Protein AF-A0A1U8K4I0-F1 (afdb_monomer_lite)

Structure (mmCIF, N/CA/C/O backbone):
data_AF-A0A1U8K4I0-F1
#
_entry.id   AF-A0A1U8K4I0-F1
#
loop_
_atom_site.group_PDB
_atom_site.id
_atom_site.type_symbol
_atom_site.label_atom_id
_atom_site.label_alt_id
_atom_site.label_comp_id
_atom_site.label_asym_id
_atom_site.label_entity_id
_atom_site.label_seq_id
_atom_site.pdbx_PDB_ins_code
_atom_site.Cartn_x
_atom_site.Cartn_y
_atom_site.Cartn_z
_atom_site.occupancy
_atom_site.B_iso_or_equiv
_atom_site.auth_seq_id
_atom_site.auth_comp_id
_atom_site.auth_asym_id
_atom_site.auth_atom_id
_atom_site.pdbx_PDB_model_num
ATOM 1 N N . MET A 1 1 ? 21.313 3.875 23.124 1.00 46.78 1 MET A N 1
ATOM 2 C CA . MET A 1 1 ? 20.565 2.982 22.211 1.00 46.78 1 MET A CA 1
ATOM 3 C C . MET A 1 1 ? 20.627 3.421 20.745 1.00 46.78 1 MET A C 1
ATOM 5 O O . MET A 1 1 ? 20.667 2.547 19.896 1.00 46.78 1 MET A O 1
ATOM 9 N N . GLU A 1 2 ? 20.758 4.712 20.415 1.00 43.31 2 GLU A N 1
ATOM 10 C CA . GLU A 1 2 ? 20.874 5.168 19.009 1.00 43.31 2 GLU A CA 1
ATOM 11 C C . GLU A 1 2 ? 22.154 4.719 18.278 1.00 43.31 2 GLU A C 1
ATOM 13 O O . GLU A 1 2 ? 22.151 4.509 17.068 1.00 43.31 2 GLU A O 1
ATOM 18 N N . ARG A 1 3 ? 23.251 4.484 19.009 1.00 47.56 3 ARG A N 1
ATOM 19 C CA . ARG A 1 3 ? 24.530 4.054 18.416 1.00 47.56 3 ARG A CA 1
ATOM 20 C C . ARG A 1 3 ? 24.521 2.614 17.880 1.00 47.56 3 ARG A C 1
ATOM 22 O O . ARG A 1 3 ? 25.376 2.273 17.074 1.00 47.56 3 ARG A O 1
ATOM 29 N N . PHE A 1 4 ? 23.563 1.792 18.314 1.00 46.88 4 PHE A N 1
ATOM 30 C CA . PHE A 1 4 ? 23.422 0.397 17.881 1.00 46.88 4 PHE A CA 1
ATOM 31 C C . PHE A 1 4 ? 22.674 0.298 16.538 1.00 46.88 4 PHE A C 1
ATOM 33 O O . PHE A 1 4 ? 23.028 -0.509 15.689 1.00 46.88 4 PHE A O 1
ATOM 40 N N . PHE A 1 5 ? 21.711 1.194 16.286 1.00 49.88 5 PHE A N 1
ATOM 41 C CA . PHE A 1 5 ? 20.922 1.211 15.047 1.00 49.88 5 PHE A CA 1
ATOM 42 C C . PHE A 1 5 ? 21.731 1.674 13.819 1.00 49.88 5 PHE A C 1
ATOM 44 O O . PHE A 1 5 ? 21.514 1.196 12.708 1.00 49.88 5 PHE A O 1
ATOM 51 N N . LEU A 1 6 ? 22.714 2.562 14.017 1.00 46.84 6 LEU A N 1
ATOM 52 C CA . LEU A 1 6 ? 23.569 3.062 12.931 1.00 46.84 6 LEU A CA 1
ATOM 53 C C . LEU A 1 6 ? 24.647 2.056 12.482 1.00 46.84 6 LEU A C 1
ATOM 55 O O . LEU A 1 6 ? 25.008 2.047 11.307 1.00 46.84 6 LEU A O 1
ATOM 59 N N . LEU A 1 7 ? 25.130 1.185 13.376 1.00 44.03 7 LEU A N 1
ATOM 60 C CA . LEU A 1 7 ? 26.131 0.158 13.044 1.00 44.03 7 LEU A CA 1
ATOM 61 C C . LEU A 1 7 ? 25.530 -1.008 12.240 1.00 44.03 7 LEU A C 1
ATOM 63 O O . LEU A 1 7 ? 26.180 -1.523 11.328 1.00 44.03 7 LEU A O 1
ATOM 67 N N . GLU A 1 8 ? 24.269 -1.371 12.494 1.00 46.88 8 GLU A N 1
ATOM 68 C CA . GLU A 1 8 ? 23.560 -2.406 11.726 1.00 46.88 8 GLU A CA 1
ATOM 69 C C . GLU A 1 8 ? 23.305 -1.988 10.262 1.00 46.88 8 GLU A C 1
ATOM 71 O O . GLU A 1 8 ? 23.298 -2.829 9.359 1.00 46.88 8 GLU A O 1
ATOM 76 N N . LEU A 1 9 ? 23.167 -0.681 10.003 1.00 47.91 9 LEU A N 1
ATOM 77 C CA . LEU A 1 9 ? 22.936 -0.120 8.667 1.00 47.91 9 LEU A CA 1
ATOM 78 C C . LEU A 1 9 ? 24.204 -0.040 7.795 1.00 47.91 9 LEU A C 1
ATOM 80 O O . LEU A 1 9 ? 24.095 0.097 6.577 1.00 47.91 9 LEU A O 1
ATOM 84 N N . GLN A 1 10 ? 25.404 -0.180 8.371 1.00 48.94 10 GLN A N 1
ATOM 85 C CA . GLN A 1 10 ? 26.672 -0.114 7.624 1.00 48.94 10 GLN A CA 1
ATOM 86 C C . GLN A 1 10 ? 27.165 -1.462 7.072 1.00 48.94 10 GLN A C 1
ATOM 88 O O . GLN A 1 10 ? 28.210 -1.518 6.427 1.00 48.94 10 GLN A O 1
ATOM 93 N N . ARG A 1 11 ? 26.429 -2.566 7.254 1.00 50.72 11 ARG A N 1
ATOM 94 C CA . ARG A 1 11 ? 26.952 -3.916 6.976 1.00 50.72 11 ARG A CA 1
ATOM 95 C C . ARG A 1 11 ? 26.325 -4.610 5.764 1.00 50.72 11 ARG A C 1
ATOM 97 O O . ARG A 1 11 ? 25.959 -5.781 5.820 1.00 50.72 11 ARG A O 1
ATOM 104 N N . LYS A 1 12 ? 26.251 -3.907 4.631 1.00 57.09 12 LYS A N 1
ATOM 105 C CA . LYS A 1 12 ? 26.111 -4.523 3.296 1.00 57.09 12 LYS A CA 1
ATOM 106 C C . LYS A 1 12 ? 26.984 -3.782 2.286 1.00 57.09 12 LYS A C 1
ATOM 108 O O . LYS A 1 12 ? 26.503 -2.966 1.507 1.00 57.09 12 LYS A O 1
ATOM 113 N N . HIS A 1 13 ? 28.279 -4.089 2.274 1.00 63.06 13 HIS A N 1
ATOM 114 C CA . HIS A 1 13 ? 29.149 -3.683 1.173 1.00 63.06 13 HIS A CA 1
ATOM 115 C C . HIS A 1 13 ? 28.756 -4.465 -0.084 1.00 63.06 13 HIS A C 1
ATOM 117 O O . HIS A 1 13 ? 29.197 -5.594 -0.302 1.00 63.06 13 HIS A O 1
ATOM 123 N N . MET A 1 14 ? 27.904 -3.879 -0.924 1.00 67.38 14 MET A N 1
ATOM 124 C CA . MET A 1 14 ? 27.720 -4.383 -2.278 1.00 67.38 14 MET A CA 1
ATOM 125 C C . MET A 1 14 ? 29.040 -4.156 -3.024 1.00 67.38 14 MET A C 1
ATOM 127 O O . MET A 1 14 ? 29.413 -3.019 -3.300 1.00 67.38 14 MET A O 1
ATOM 131 N N . SER A 1 15 ? 29.786 -5.225 -3.317 1.00 80.94 15 SER A N 1
ATOM 132 C CA . SER A 1 15 ? 31.000 -5.087 -4.131 1.00 80.94 15 SER A CA 1
ATOM 133 C C . SER A 1 15 ? 30.622 -4.514 -5.496 1.00 80.94 15 SER A C 1
ATOM 135 O O . SER A 1 15 ? 29.709 -5.031 -6.146 1.00 80.94 15 SER A O 1
ATOM 137 N N . TYR A 1 16 ? 31.347 -3.486 -5.943 1.00 79.12 16 TYR A N 1
ATOM 138 C CA . TYR A 1 16 ? 31.149 -2.826 -7.238 1.00 79.12 16 TYR A CA 1
ATOM 139 C C . TYR A 1 16 ? 31.149 -3.822 -8.413 1.00 79.12 16 TYR A C 1
ATOM 141 O O . TYR A 1 16 ? 30.491 -3.599 -9.429 1.00 79.12 16 TYR A O 1
ATOM 149 N N . ARG A 1 17 ? 31.820 -4.973 -8.250 1.00 84.06 17 ARG A N 1
ATOM 150 C CA . ARG A 1 17 ? 31.847 -6.074 -9.224 1.00 84.06 17 ARG A CA 1
ATOM 151 C C . ARG A 1 17 ? 30.451 -6.597 -9.573 1.00 84.06 17 ARG A C 1
ATOM 153 O O . ARG A 1 17 ? 30.232 -6.974 -10.720 1.00 84.06 17 ARG A O 1
ATOM 160 N N . HIS A 1 18 ? 29.505 -6.586 -8.630 1.00 86.38 18 HIS A N 1
ATOM 161 C CA . HIS A 1 18 ? 28.132 -7.054 -8.862 1.00 86.38 18 HIS A CA 1
ATOM 162 C C . HIS A 1 18 ? 27.352 -6.161 -9.832 1.00 86.38 18 HIS A C 1
ATOM 164 O O . HIS A 1 18 ? 26.450 -6.650 -10.514 1.00 86.38 18 HIS A O 1
ATOM 170 N N . LEU A 1 19 ? 27.701 -4.872 -9.898 1.00 90.25 19 LEU A N 1
ATOM 171 C CA . LEU A 1 19 ? 27.094 -3.912 -10.815 1.00 90.25 19 LEU A CA 1
ATOM 172 C C . LEU A 1 19 ? 27.849 -3.875 -12.146 1.00 90.25 19 LEU A C 1
ATOM 174 O O . LEU A 1 19 ? 27.230 -4.013 -13.199 1.00 90.25 19 LEU A O 1
ATOM 178 N N . LEU A 1 20 ? 29.184 -3.780 -12.106 1.00 89.88 20 LEU A N 1
ATOM 179 C CA . LEU A 1 20 ? 30.009 -3.645 -13.312 1.00 89.88 20 LEU A CA 1
ATOM 180 C C . LEU A 1 20 ? 30.023 -4.908 -14.182 1.00 89.88 20 LEU A C 1
ATOM 182 O O . LEU A 1 20 ? 29.898 -4.805 -15.400 1.00 89.88 20 LEU A O 1
ATOM 186 N N . GLY A 1 21 ? 30.126 -6.097 -13.576 1.00 91.75 21 GLY A N 1
ATOM 187 C CA . GLY A 1 21 ? 30.273 -7.359 -14.312 1.00 91.75 21 GLY A CA 1
ATOM 188 C C . GLY A 1 21 ? 29.068 -7.730 -15.183 1.00 91.75 21 GLY A C 1
ATOM 189 O O . GLY A 1 21 ? 29.207 -8.523 -16.106 1.00 91.75 21 GLY A O 1
ATOM 190 N N . GLY A 1 22 ? 27.899 -7.141 -14.913 1.00 90.44 22 GLY A N 1
ATOM 191 C CA . GLY A 1 22 ? 26.677 -7.336 -15.698 1.00 90.44 22 GLY A CA 1
ATOM 192 C C . GLY A 1 22 ? 26.037 -6.041 -16.192 1.00 90.44 22 GLY A C 1
ATOM 193 O O . GLY A 1 22 ? 24.898 -6.090 -16.640 1.00 90.44 22 GLY A O 1
ATOM 194 N N . ARG A 1 23 ? 26.725 -4.893 -16.071 1.00 91.88 23 ARG A N 1
ATOM 195 C CA . ARG A 1 23 ? 26.195 -3.556 -16.415 1.00 91.88 23 ARG A CA 1
ATOM 196 C C . ARG A 1 23 ? 24.816 -3.282 -15.792 1.00 91.88 23 ARG A C 1
ATOM 198 O O . ARG A 1 23 ? 23.898 -2.813 -16.459 1.00 91.88 23 ARG A O 1
ATOM 205 N N . LYS A 1 24 ? 24.655 -3.625 -14.514 1.00 91.81 24 LYS A N 1
ATOM 206 C CA . LYS A 1 24 ? 23.377 -3.495 -13.802 1.00 91.81 24 LYS A CA 1
ATOM 207 C C . LYS A 1 24 ? 23.165 -2.059 -13.325 1.00 91.81 24 LYS A C 1
ATOM 209 O O . LYS A 1 24 ? 24.113 -1.397 -12.909 1.00 91.81 24 LYS A O 1
ATOM 214 N N . LEU A 1 25 ? 21.912 -1.612 -13.342 1.00 92.56 25 LEU A N 1
ATOM 215 C CA . LEU A 1 25 ? 21.488 -0.294 -12.870 1.00 92.56 25 LEU A CA 1
ATOM 216 C C . LEU A 1 25 ? 20.799 -0.410 -11.507 1.00 92.56 25 LEU A C 1
ATOM 218 O O . LEU A 1 25 ? 20.064 -1.365 -11.257 1.00 92.56 25 LEU A O 1
ATOM 222 N N . VAL A 1 26 ? 21.018 0.584 -10.646 1.00 92.38 26 VAL A N 1
ATOM 223 C CA . VAL A 1 26 ? 20.306 0.749 -9.373 1.00 92.38 26 VAL A CA 1
ATOM 224 C C . VAL A 1 26 ? 19.610 2.102 -9.416 1.00 92.38 26 VAL A C 1
ATOM 226 O O . VAL A 1 26 ? 20.267 3.127 -9.576 1.00 92.38 26 VAL A O 1
ATOM 229 N N . GLY A 1 27 ? 18.285 2.098 -9.298 1.00 92.56 27 GLY A N 1
ATOM 230 C CA . GLY A 1 27 ? 17.459 3.303 -9.266 1.00 92.56 27 GLY A CA 1
ATOM 231 C C . GLY A 1 27 ? 16.535 3.296 -8.052 1.00 92.56 27 GLY A C 1
ATOM 232 O O . GLY A 1 27 ? 16.153 2.231 -7.569 1.00 92.56 27 GLY A O 1
ATOM 233 N N . GLY A 1 28 ? 16.189 4.484 -7.560 1.00 94.38 28 GLY A N 1
ATOM 234 C CA . GLY A 1 28 ? 15.180 4.678 -6.519 1.00 94.38 28 GLY A CA 1
ATOM 235 C C . GLY A 1 28 ? 13.877 5.212 -7.112 1.00 94.38 28 GLY A C 1
ATOM 236 O O . GLY A 1 28 ? 13.902 5.988 -8.064 1.00 94.38 28 GLY A O 1
ATOM 237 N N . SER A 1 29 ? 12.742 4.813 -6.543 1.00 93.19 29 SER A N 1
ATOM 238 C CA . SER A 1 29 ? 11.428 5.378 -6.860 1.00 93.19 29 SER A CA 1
ATOM 239 C C . SER A 1 29 ? 10.570 5.380 -5.601 1.00 93.19 29 SER A C 1
ATOM 241 O O . SER A 1 29 ? 10.566 4.399 -4.861 1.00 93.19 29 SER A O 1
ATOM 243 N N . VAL A 1 30 ? 9.895 6.499 -5.336 1.00 92.81 30 VAL A N 1
ATOM 244 C CA . VAL A 1 30 ? 9.178 6.733 -4.072 1.00 92.81 30 VAL A CA 1
ATOM 245 C C . VAL A 1 30 ? 7.673 6.844 -4.312 1.00 92.81 30 VAL A C 1
ATOM 247 O O . VAL A 1 30 ? 6.901 6.153 -3.656 1.00 92.81 30 VAL A O 1
ATOM 250 N N . ILE A 1 31 ? 7.255 7.670 -5.276 1.00 93.56 31 ILE A N 1
ATOM 251 C CA . ILE A 1 31 ? 5.852 7.864 -5.671 1.00 93.56 31 ILE A CA 1
ATOM 252 C C . ILE A 1 31 ? 5.739 8.096 -7.184 1.00 93.56 31 ILE A C 1
ATOM 254 O O . ILE A 1 31 ? 6.695 8.536 -7.823 1.00 93.56 31 ILE A O 1
ATOM 258 N N . GLY A 1 32 ? 4.562 7.814 -7.750 1.00 93.12 32 GLY A N 1
ATOM 259 C CA . GLY A 1 32 ? 4.208 8.158 -9.131 1.00 93.12 32 GLY A CA 1
ATOM 260 C C . GLY A 1 32 ? 3.527 9.528 -9.237 1.00 93.12 32 GLY A C 1
ATOM 261 O O . GLY A 1 32 ? 2.947 10.020 -8.271 1.00 93.12 32 GLY A O 1
ATOM 262 N N . GLY A 1 33 ? 3.583 10.150 -10.419 1.00 96.19 33 GLY A N 1
ATOM 263 C CA . GLY A 1 33 ? 2.813 11.365 -10.720 1.00 96.19 33 GLY A CA 1
ATOM 264 C C . GLY A 1 33 ? 1.328 11.072 -10.976 1.00 96.19 33 GLY A C 1
ATOM 265 O O . GLY A 1 33 ? 0.960 9.929 -11.232 1.00 96.19 33 GLY A O 1
ATOM 266 N N . MET A 1 34 ? 0.477 12.107 -10.976 1.00 97.75 34 MET A N 1
ATOM 267 C CA . MET A 1 34 ? -0.989 11.960 -11.092 1.00 97.75 34 MET A CA 1
ATOM 268 C C . MET A 1 34 ? -1.432 11.104 -12.285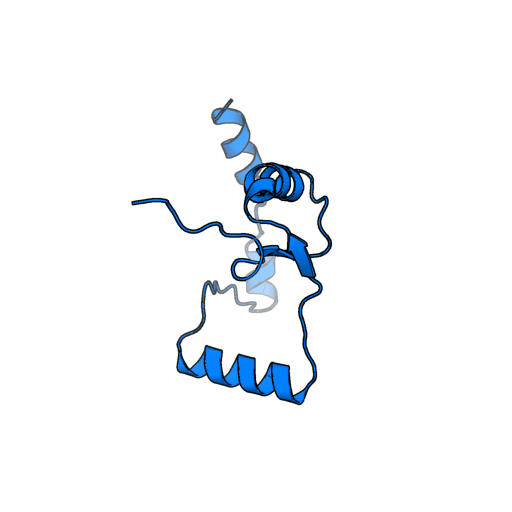 1.00 97.75 34 MET A C 1
ATOM 270 O O . MET A 1 34 ? -2.229 10.187 -12.116 1.00 97.75 34 MET A O 1
ATOM 274 N N . LYS A 1 35 ? -0.876 11.362 -13.476 1.00 97.50 35 LYS A N 1
ATOM 275 C CA . LYS A 1 35 ? -1.193 10.592 -14.688 1.00 97.50 35 LYS A CA 1
ATOM 276 C C . LYS A 1 35 ? -0.870 9.102 -14.519 1.00 97.50 35 LYS A C 1
ATOM 278 O O . LYS A 1 35 ? -1.716 8.263 -14.796 1.00 97.50 35 LYS A O 1
ATOM 283 N N . GLY A 1 36 ? 0.322 8.781 -14.012 1.00 96.38 36 GLY A N 1
ATOM 284 C CA . GLY A 1 36 ? 0.735 7.391 -13.790 1.00 96.38 36 GLY A CA 1
ATOM 285 C C . GLY A 1 36 ? -0.089 6.697 -12.704 1.00 96.38 36 GLY A C 1
ATOM 286 O O . GLY A 1 36 ? -0.393 5.514 -12.820 1.00 96.38 36 GLY A O 1
ATOM 287 N N . THR A 1 37 ? -0.506 7.430 -11.669 1.00 97.56 37 THR A N 1
ATOM 288 C CA . THR A 1 37 ? -1.431 6.909 -10.656 1.00 97.56 37 THR A CA 1
ATOM 289 C C . THR A 1 37 ? -2.789 6.571 -11.266 1.00 97.56 37 THR A C 1
ATOM 291 O O . THR A 1 37 ? -3.320 5.508 -10.964 1.00 97.56 37 THR A O 1
ATOM 294 N N . GLN A 1 38 ? -3.329 7.417 -12.150 1.00 98.44 38 GLN A N 1
ATOM 295 C CA . GLN A 1 38 ? -4.590 7.122 -12.837 1.00 98.44 38 GLN A CA 1
ATOM 296 C C . GLN A 1 38 ? -4.476 5.864 -13.706 1.00 98.44 38 GLN A C 1
ATOM 298 O O . GLN A 1 38 ? -5.287 4.955 -13.573 1.00 98.44 38 GLN A O 1
ATOM 303 N N . GLU A 1 39 ? -3.418 5.758 -14.514 1.00 98.00 39 GLU A N 1
ATOM 304 C CA . GLU A 1 39 ? -3.156 4.572 -15.341 1.00 98.00 39 GLU A CA 1
ATOM 305 C C . GLU A 1 39 ? -3.026 3.292 -14.493 1.00 98.00 39 GLU A C 1
ATOM 307 O O . GLU A 1 39 ? -3.539 2.235 -14.864 1.00 98.00 39 GLU A O 1
ATOM 312 N N . MET A 1 40 ? -2.382 3.386 -13.323 1.00 97.56 40 MET A N 1
ATOM 313 C CA . MET A 1 40 ? -2.268 2.279 -12.369 1.00 97.56 40 MET A CA 1
ATOM 314 C C . MET A 1 40 ? -3.633 1.863 -11.804 1.00 97.56 40 MET A C 1
ATOM 316 O O . MET A 1 40 ? -3.909 0.664 -11.724 1.00 97.56 40 MET A O 1
ATOM 320 N N . LEU A 1 41 ? -4.492 2.823 -11.446 1.00 98.00 41 LEU A N 1
ATOM 321 C CA . LEU A 1 41 ? -5.842 2.548 -10.946 1.00 98.00 41 LEU A CA 1
ATOM 322 C C . LEU A 1 41 ? -6.722 1.896 -12.018 1.00 98.00 41 LEU A C 1
ATOM 324 O O . LEU A 1 41 ? -7.383 0.895 -11.734 1.00 98.00 41 LEU A O 1
ATOM 328 N N . ASP A 1 42 ? -6.683 2.406 -13.250 1.00 98.31 42 ASP A N 1
ATOM 329 C CA . ASP A 1 42 ? -7.450 1.864 -14.377 1.00 98.31 42 ASP A CA 1
ATOM 330 C C . ASP A 1 42 ? -7.025 0.422 -14.688 1.00 98.31 42 ASP A C 1
ATOM 332 O O . ASP A 1 42 ? -7.858 -0.473 -14.871 1.00 98.31 42 ASP A O 1
ATOM 336 N N . PHE A 1 43 ? -5.713 0.166 -14.683 1.00 98.38 43 PHE A N 1
ATOM 337 C CA . PHE A 1 43 ? -5.160 -1.177 -14.827 1.00 98.38 43 PHE A CA 1
ATOM 338 C C . PHE A 1 43 ? -5.619 -2.102 -13.692 1.00 98.38 43 PHE A C 1
ATOM 340 O O . PHE A 1 43 ? -6.090 -3.214 -13.947 1.00 98.38 43 PHE A O 1
ATOM 347 N N . ALA A 1 44 ? -5.519 -1.653 -12.438 1.00 98.25 44 ALA A N 1
ATOM 348 C CA . ALA A 1 44 ? -5.917 -2.449 -11.283 1.00 98.25 44 ALA A CA 1
ATOM 349 C C . ALA A 1 44 ? -7.407 -2.819 -11.330 1.00 98.25 44 ALA A C 1
ATOM 351 O O . ALA A 1 44 ? -7.758 -3.978 -11.094 1.00 98.25 44 ALA A O 1
ATOM 352 N N . ALA A 1 45 ? -8.269 -1.871 -11.710 1.00 97.81 45 ALA A N 1
ATOM 353 C CA . ALA A 1 45 ? -9.697 -2.104 -11.892 1.00 97.81 45 ALA A CA 1
ATOM 354 C C . ALA A 1 45 ? -9.970 -3.132 -13.002 1.00 97.81 45 ALA A C 1
ATOM 356 O O . ALA A 1 45 ? -10.696 -4.102 -12.776 1.00 97.81 45 ALA A O 1
ATOM 357 N N . LYS A 1 46 ? -9.332 -2.978 -14.171 1.00 98.44 46 LYS A N 1
ATOM 358 C CA . LYS A 1 46 ? -9.489 -3.886 -15.321 1.00 98.44 46 LYS A CA 1
ATOM 359 C C . LYS A 1 46 ? -9.071 -5.325 -15.010 1.00 98.44 46 LYS A C 1
ATOM 361 O O . LYS A 1 46 ? -9.680 -6.265 -15.515 1.00 98.44 46 LYS A O 1
ATOM 366 N N . HIS A 1 47 ? -8.032 -5.498 -14.200 1.00 98.38 47 HIS A N 1
ATOM 367 C CA . HIS A 1 47 ? -7.445 -6.804 -13.900 1.00 98.38 47 HIS A CA 1
ATOM 368 C C . HIS A 1 47 ? -7.840 -7.357 -12.522 1.00 98.38 47 HIS A C 1
ATOM 370 O O . HIS A 1 47 ? -7.285 -8.365 -12.090 1.00 98.38 47 HIS A O 1
ATOM 376 N N . ASN A 1 48 ? -8.803 -6.723 -11.839 1.00 96.44 48 ASN A N 1
ATOM 377 C CA . ASN A 1 48 ? -9.251 -7.088 -10.492 1.00 96.44 48 ASN A CA 1
ATOM 378 C C . ASN A 1 48 ? -8.086 -7.225 -9.486 1.00 96.44 48 ASN A C 1
ATOM 380 O O . ASN A 1 48 ? -8.077 -8.106 -8.624 1.00 96.44 48 ASN A O 1
ATOM 384 N N . VAL A 1 49 ? -7.089 -6.344 -9.596 1.00 97.31 49 VAL A N 1
ATOM 385 C CA . VAL A 1 49 ? -5.970 -6.269 -8.654 1.00 97.31 49 VAL A CA 1
ATOM 386 C C . VAL A 1 49 ? -6.443 -5.501 -7.429 1.00 97.31 49 VAL A C 1
ATOM 388 O O . VAL A 1 49 ? -6.693 -4.299 -7.492 1.00 97.31 49 VAL A O 1
ATOM 391 N N . LYS A 1 50 ? -6.571 -6.196 -6.299 1.00 95.69 50 LYS A N 1
ATOM 392 C CA . LYS A 1 50 ? -7.012 -5.606 -5.032 1.00 95.69 50 LYS A CA 1
ATOM 393 C C . LYS A 1 50 ? -6.015 -5.919 -3.922 1.00 95.69 50 LYS A C 1
ATOM 395 O O . LYS A 1 50 ? -5.499 -7.039 -3.869 1.00 95.69 50 LYS A O 1
ATOM 400 N N . PRO A 1 51 ? -5.738 -4.964 -3.021 1.00 94.56 51 PRO A N 1
ATOM 401 C CA . PRO A 1 51 ? -4.952 -5.256 -1.837 1.00 94.56 51 PRO A CA 1
ATOM 402 C C . PRO A 1 51 ? -5.739 -6.188 -0.913 1.00 94.56 51 PRO A C 1
ATOM 404 O O . PRO A 1 51 ? -6.961 -6.098 -0.804 1.00 94.56 51 PRO A O 1
ATOM 407 N N . LYS A 1 52 ? -5.029 -7.055 -0.195 1.00 94.38 52 LYS A N 1
ATOM 408 C CA . LYS A 1 52 ? -5.609 -7.773 0.939 1.00 94.38 52 LYS A CA 1
ATOM 409 C C . LYS A 1 52 ? -5.573 -6.856 2.158 1.00 94.38 52 LYS A C 1
ATOM 411 O O . LYS A 1 52 ? -4.487 -6.444 2.585 1.00 94.38 52 LYS A O 1
ATOM 416 N N . ILE A 1 53 ? -6.757 -6.536 2.664 1.00 94.25 53 ILE A N 1
ATOM 417 C CA . ILE A 1 53 ? -6.957 -5.532 3.705 1.00 94.25 53 ILE A CA 1
ATOM 418 C C . ILE A 1 53 ? -7.600 -6.132 4.950 1.00 94.25 53 ILE A C 1
ATOM 420 O O . ILE A 1 53 ? -8.357 -7.098 4.868 1.00 94.25 53 ILE A O 1
ATOM 424 N N . GLU A 1 54 ? -7.320 -5.503 6.082 1.00 92.25 54 GLU A N 1
ATOM 425 C CA . GLU A 1 54 ? -8.007 -5.700 7.352 1.00 92.25 54 GLU A CA 1
ATOM 426 C C . GLU A 1 54 ? -8.653 -4.364 7.732 1.00 92.25 54 GLU A C 1
ATOM 428 O O . GLU A 1 54 ? -7.962 -3.353 7.878 1.00 92.25 54 GLU A O 1
ATOM 433 N N . VAL A 1 55 ? -9.984 -4.332 7.808 1.00 93.69 55 VAL A N 1
ATOM 434 C CA . VAL A 1 55 ? -10.727 -3.105 8.119 1.00 93.69 55 VAL A CA 1
ATOM 435 C C . VAL A 1 55 ? -10.780 -2.916 9.631 1.00 93.69 55 VAL A C 1
ATOM 437 O O . VAL A 1 55 ? -11.087 -3.859 10.358 1.00 93.69 55 VAL A O 1
ATOM 440 N N . VAL A 1 56 ? -10.465 -1.711 10.102 1.00 93.88 56 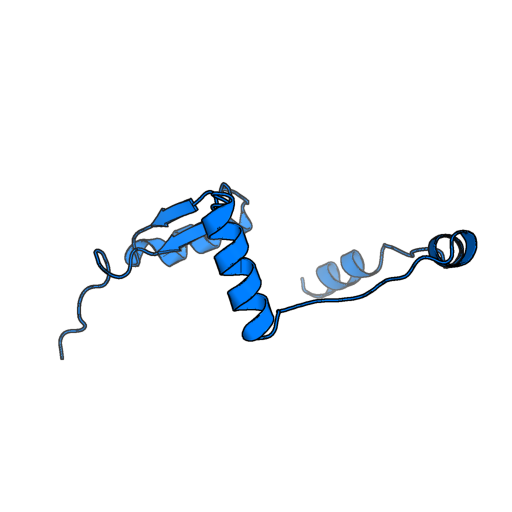VAL A N 1
ATOM 441 C CA . VAL A 1 56 ? -10.364 -1.385 11.531 1.00 93.88 56 VAL A CA 1
ATOM 442 C C . VAL A 1 56 ? -11.131 -0.110 11.859 1.00 93.88 56 VAL A C 1
ATOM 444 O O . VAL A 1 56 ? -11.221 0.805 11.040 1.00 93.88 56 VAL A O 1
ATOM 447 N N . ALA A 1 57 ? -11.669 -0.047 13.073 1.00 95.19 57 ALA A N 1
ATOM 448 C CA . ALA A 1 57 ? -12.294 1.157 13.600 1.00 95.19 57 ALA A CA 1
ATOM 449 C C . ALA A 1 57 ? -11.240 2.198 14.007 1.00 95.19 57 ALA A C 1
ATOM 451 O O . ALA A 1 57 ? -10.103 1.858 14.349 1.00 95.19 57 ALA A O 1
ATOM 452 N N . ILE A 1 58 ? -11.609 3.480 13.959 1.00 94.56 58 ILE A N 1
ATOM 453 C CA . ILE A 1 58 ? -10.678 4.582 14.231 1.00 94.56 58 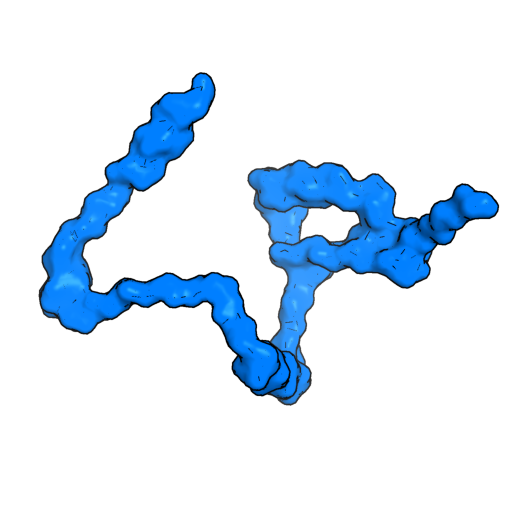ILE A CA 1
ATOM 454 C C . ILE A 1 58 ? -10.175 4.606 15.681 1.00 94.56 58 ILE A C 1
ATOM 456 O O . ILE A 1 58 ? -9.035 4.989 15.931 1.00 94.56 58 ILE A O 1
ATOM 460 N N . ASP A 1 59 ? -10.984 4.151 16.635 1.00 93.19 59 ASP A N 1
ATOM 461 C CA . ASP A 1 59 ? -10.608 4.022 18.048 1.00 93.19 59 ASP A CA 1
ATOM 462 C C . ASP A 1 59 ? -9.509 2.970 18.276 1.00 93.19 59 ASP A C 1
ATOM 464 O O . ASP A 1 59 ? -8.735 3.067 19.230 1.00 93.19 59 ASP A O 1
ATOM 468 N N . TYR A 1 60 ? -9.382 2.010 17.360 1.00 91.12 60 TYR A N 1
ATOM 469 C CA . TYR A 1 60 ? -8.407 0.927 17.421 1.00 91.12 60 TYR A CA 1
ATOM 470 C C . TYR A 1 60 ? -7.064 1.259 16.748 1.00 91.12 60 TYR A C 1
ATOM 472 O O . TYR A 1 60 ? -6.121 0.465 16.808 1.00 91.12 60 TYR A O 1
ATOM 480 N N . VAL A 1 61 ? -6.925 2.439 16.129 1.00 91.06 61 VAL A N 1
ATOM 481 C CA . VAL A 1 61 ? -5.754 2.787 15.302 1.00 91.06 61 VAL A CA 1
ATOM 482 C C . VAL A 1 61 ? -4.421 2.646 16.049 1.00 91.06 61 VAL A C 1
ATOM 484 O O . VAL A 1 61 ? -3.477 2.066 15.511 1.00 91.06 61 VAL A O 1
ATOM 487 N N . ASN A 1 62 ? -4.343 3.066 17.314 1.00 91.12 62 ASN A N 1
ATOM 488 C CA . ASN A 1 62 ? -3.109 2.979 18.105 1.00 91.12 62 ASN A CA 1
ATOM 489 C C . ASN A 1 62 ? -2.653 1.526 18.300 1.00 91.12 62 ASN A C 1
ATOM 491 O O . ASN A 1 62 ? -1.468 1.216 18.181 1.00 91.12 62 ASN A O 1
ATOM 495 N N . THR A 1 63 ? -3.593 0.609 18.531 1.00 87.88 63 THR A N 1
ATOM 496 C CA . THR A 1 63 ? -3.286 -0.820 18.642 1.00 87.88 63 THR A CA 1
ATOM 497 C C . THR A 1 63 ? -2.802 -1.388 17.309 1.00 87.88 63 THR A C 1
ATOM 499 O O . THR A 1 63 ? -1.858 -2.179 17.286 1.00 87.88 63 THR A O 1
ATOM 502 N N . THR A 1 64 ? -3.382 -0.947 16.187 1.00 85.31 64 THR A N 1
ATOM 503 C CA . THR A 1 64 ? -2.961 -1.407 14.852 1.00 85.31 64 THR A CA 1
ATOM 504 C C . THR A 1 64 ? -1.552 -0.950 14.483 1.00 85.31 64 THR A C 1
ATOM 506 O O . THR A 1 64 ? -0.812 -1.729 13.886 1.00 85.31 64 THR A O 1
ATOM 509 N N . ILE A 1 65 ? -1.132 0.251 14.903 1.00 85.62 65 ILE A N 1
ATOM 510 C CA . ILE A 1 65 ? 0.238 0.752 14.699 1.00 85.62 65 ILE A CA 1
ATOM 511 C C . ILE A 1 65 ? 1.256 -0.175 15.380 1.00 85.62 65 ILE A C 1
ATOM 513 O O . ILE A 1 65 ? 2.205 -0.616 14.734 1.00 85.62 65 ILE A O 1
ATOM 517 N N . HIS A 1 66 ? 1.012 -0.584 16.629 1.00 82.75 66 HIS A N 1
ATOM 518 C CA . HIS A 1 66 ? 1.845 -1.593 17.301 1.00 82.75 66 HIS A CA 1
ATOM 519 C C . HIS A 1 66 ? 1.788 -2.974 16.623 1.00 82.75 66 HIS A C 1
ATOM 521 O O . HIS A 1 66 ? 2.745 -3.751 16.675 1.00 82.75 66 HIS A O 1
ATOM 527 N N . GLY A 1 67 ? 0.667 -3.298 15.975 1.00 76.12 67 GLY A N 1
ATOM 528 C CA . GLY A 1 67 ? 0.515 -4.503 15.159 1.00 76.12 67 GLY A CA 1
ATOM 529 C C . GLY A 1 67 ? 1.406 -4.502 13.912 1.00 76.12 67 GLY A C 1
ATOM 530 O O . GLY A 1 67 ? 1.976 -5.544 13.577 1.00 76.12 67 GLY A O 1
ATOM 531 N N . LEU A 1 68 ? 1.584 -3.342 13.265 1.00 81.38 68 LEU A N 1
ATOM 532 C CA . LEU A 1 68 ? 2.482 -3.175 12.116 1.00 81.38 68 LEU A CA 1
ATOM 533 C C . LEU A 1 68 ? 3.941 -3.456 12.496 1.00 81.38 68 LEU A C 1
ATOM 535 O O . LEU A 1 68 ? 4.628 -4.178 11.775 1.00 81.38 68 LEU A O 1
ATOM 539 N N . GLU A 1 69 ? 4.393 -2.951 13.648 1.00 77.31 69 GLU A N 1
ATOM 540 C CA . GLU A 1 69 ? 5.753 -3.180 14.169 1.00 77.31 69 GLU A CA 1
ATOM 541 C C . GLU A 1 69 ? 6.037 -4.667 14.404 1.00 77.31 69 GLU A C 1
ATOM 543 O O . GLU A 1 69 ? 7.122 -5.165 14.109 1.00 77.31 69 GLU A O 1
ATOM 548 N N . LYS A 1 70 ? 5.034 -5.399 14.898 1.00 81.75 70 LYS A N 1
ATOM 549 C CA . LYS A 1 70 ? 5.120 -6.842 15.156 1.00 81.75 70 LYS A CA 1
ATOM 550 C C . LYS A 1 70 ? 4.866 -7.693 13.909 1.00 81.75 70 LYS A C 1
ATOM 552 O O . LYS A 1 70 ? 4.791 -8.914 14.020 1.00 81.75 70 LYS A O 1
ATOM 557 N N . THR A 1 71 ? 4.732 -7.085 12.725 1.00 74.06 71 THR A N 1
ATOM 558 C CA . THR A 1 71 ? 4.401 -7.751 11.448 1.00 74.06 71 THR A CA 1
ATOM 559 C C . THR A 1 71 ? 3.102 -8.568 11.479 1.00 74.06 71 THR A C 1
ATOM 561 O O . THR A 1 71 ? 2.890 -9.452 10.650 1.00 74.06 71 THR A O 1
ATOM 564 N N . ASN A 1 72 ? 2.199 -8.271 12.417 1.00 72.31 72 ASN A N 1
ATOM 565 C CA . ASN A 1 72 ? 0.965 -9.024 12.638 1.00 72.31 72 ASN A CA 1
ATOM 566 C C . ASN A 1 72 ? -0.196 -8.489 11.779 1.00 72.31 72 ASN A C 1
ATOM 568 O O . ASN A 1 72 ? -1.283 -8.233 12.285 1.00 72.31 72 ASN A O 1
ATOM 572 N N . VAL A 1 73 ? 0.058 -8.282 10.485 1.00 76.19 73 VAL A N 1
ATOM 573 C CA . VAL A 1 73 ? -0.920 -7.821 9.487 1.00 76.19 73 VAL A CA 1
ATOM 574 C C . VAL A 1 73 ? -0.719 -8.593 8.183 1.00 76.19 73 VAL A C 1
ATOM 576 O O . VAL A 1 73 ? 0.411 -8.922 7.814 1.00 76.19 73 VAL A O 1
ATOM 579 N N . LYS A 1 74 ? -1.792 -8.868 7.439 1.00 80.81 74 LYS A N 1
ATOM 580 C CA . LYS A 1 74 ? -1.720 -9.458 6.091 1.00 80.81 74 LYS A CA 1
ATOM 581 C C . LYS A 1 74 ? -2.646 -8.705 5.122 1.00 80.81 74 LYS A C 1
ATOM 583 O O . LYS A 1 74 ? -3.755 -9.161 4.875 1.00 80.81 74 LYS A O 1
ATOM 588 N N . TYR A 1 75 ? -2.271 -7.609 4.458 1.00 84.81 75 TYR A N 1
ATOM 589 C CA . TYR A 1 75 ? -0.973 -6.915 4.364 1.00 84.81 75 TYR A CA 1
ATOM 590 C C . TYR A 1 75 ? -1.086 -5.408 4.662 1.00 84.81 75 TYR A C 1
ATOM 592 O O . TYR A 1 75 ? -0.065 -4.728 4.754 1.00 84.81 75 TYR A O 1
ATOM 600 N N . ARG A 1 76 ? -2.307 -4.867 4.774 1.00 92.69 76 ARG A N 1
ATOM 601 C CA . ARG A 1 76 ? -2.573 -3.467 5.129 1.00 92.69 76 ARG A CA 1
ATOM 602 C C . ARG A 1 76 ? -3.822 -3.348 5.993 1.00 92.69 76 ARG A C 1
ATOM 604 O O . ARG A 1 76 ? -4.804 -4.040 5.740 1.00 92.69 76 ARG A O 1
ATO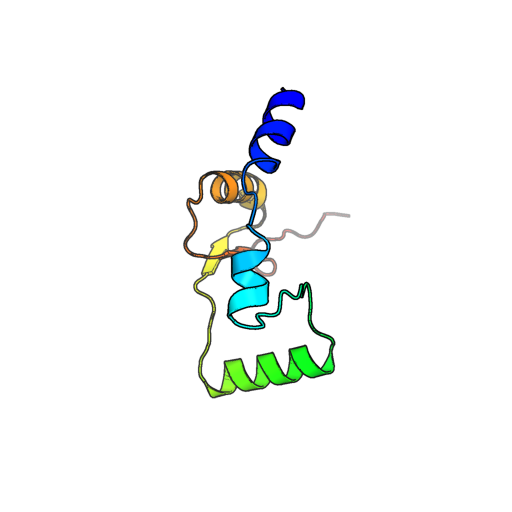M 611 N N . PHE A 1 77 ? -3.798 -2.408 6.930 1.00 93.31 77 PHE A N 1
ATOM 612 C CA . PHE A 1 77 ? -5.004 -1.935 7.600 1.00 93.31 77 PHE A CA 1
ATOM 613 C C . PHE A 1 77 ? -5.677 -0.837 6.773 1.00 93.31 77 PHE A C 1
ATOM 615 O O . PHE A 1 77 ? -4.996 -0.012 6.159 1.00 93.31 77 PHE A O 1
ATOM 622 N N . VAL A 1 78 ? -7.008 -0.829 6.764 1.00 94.56 78 VAL A N 1
ATOM 623 C CA . VAL A 1 78 ? -7.829 0.254 6.210 1.00 94.56 78 VAL A CA 1
ATOM 624 C C . VAL A 1 78 ? -8.765 0.727 7.309 1.00 94.56 78 VAL A C 1
ATOM 626 O O . VAL A 1 78 ? -9.495 -0.073 7.884 1.00 94.56 78 VAL A O 1
ATOM 629 N N . ILE A 1 79 ? -8.724 2.018 7.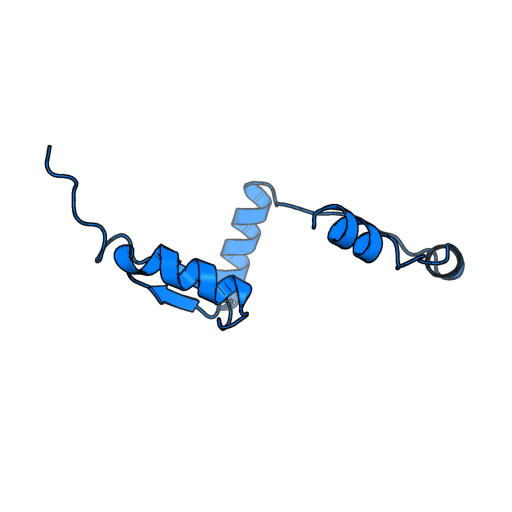624 1.00 95.19 79 ILE A N 1
ATOM 630 C CA . ILE A 1 79 ? -9.584 2.590 8.660 1.00 95.19 79 ILE A CA 1
ATOM 631 C C . ILE A 1 79 ? -10.954 2.879 8.049 1.00 95.19 79 ILE A C 1
ATOM 633 O O . ILE A 1 79 ? -11.042 3.580 7.039 1.00 95.19 79 ILE A O 1
ATOM 637 N N . ASP A 1 80 ? -12.010 2.365 8.670 1.00 96.38 80 ASP A N 1
ATOM 638 C CA . ASP A 1 80 ? -13.389 2.668 8.293 1.00 96.38 80 ASP A CA 1
ATOM 639 C C . ASP A 1 80 ? -13.830 3.996 8.912 1.00 96.38 80 ASP A C 1
ATOM 641 O O . ASP A 1 80 ? -14.337 4.059 10.032 1.00 96.38 80 ASP A O 1
ATOM 645 N N . ILE A 1 81 ? -13.584 5.084 8.191 1.00 95.12 81 ILE A N 1
ATOM 646 C CA . ILE A 1 81 ? -13.903 6.429 8.671 1.00 95.12 81 ILE A CA 1
ATOM 647 C C . ILE A 1 81 ? -15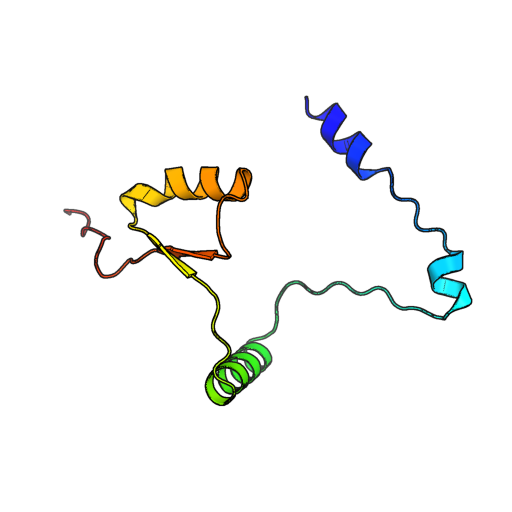.413 6.667 8.701 1.00 95.12 81 ILE A C 1
ATOM 649 O O . ILE A 1 81 ? -15.905 7.228 9.675 1.00 95.12 81 ILE A O 1
ATOM 653 N N . GLU A 1 82 ? -16.138 6.233 7.671 1.00 94.81 82 GLU A N 1
ATOM 654 C CA . GLU A 1 82 ? -17.571 6.509 7.519 1.00 94.81 82 GLU A CA 1
ATOM 655 C C . GLU A 1 82 ? -18.384 5.956 8.693 1.00 94.81 82 GLU A C 1
ATOM 657 O O . GLU A 1 82 ? -19.220 6.665 9.249 1.00 94.81 82 GLU A O 1
ATOM 662 N N . ASN A 1 83 ? -18.094 4.722 9.117 1.00 94.75 83 ASN A N 1
ATOM 663 C CA . ASN A 1 83 ? -18.891 4.051 10.142 1.00 94.75 83 ASN A CA 1
ATOM 664 C C . ASN A 1 83 ? -18.388 4.278 11.573 1.00 94.75 83 ASN A C 1
ATOM 666 O O . ASN A 1 83 ? -19.140 4.059 12.524 1.00 94.75 83 ASN A O 1
ATOM 670 N N . THR A 1 84 ? -17.121 4.667 11.759 1.00 95.50 84 THR A N 1
ATOM 671 C CA . THR A 1 84 ? -16.494 4.645 13.097 1.00 95.50 84 THR A CA 1
ATOM 672 C C . THR A 1 84 ? -16.033 6.006 13.604 1.00 95.50 84 THR A C 1
ATOM 674 O O . THR A 1 84 ? -15.865 6.176 14.815 1.00 95.50 84 THR A O 1
ATOM 677 N N . LEU A 1 85 ? -15.883 7.007 12.728 1.00 94.62 85 LEU A N 1
ATOM 678 C CA . LEU A 1 85 ? -15.565 8.365 13.156 1.00 94.62 85 LEU A CA 1
ATOM 679 C C . LEU A 1 85 ? -16.816 9.058 13.703 1.00 94.62 85 LEU A C 1
ATOM 681 O O . LEU A 1 85 ? -17.735 9.415 12.969 1.00 94.62 85 LEU A O 1
ATOM 685 N N . LYS A 1 86 ? -16.822 9.314 15.012 1.00 91.25 86 LYS A N 1
ATOM 686 C CA . LYS A 1 86 ? -17.863 10.129 15.643 1.00 91.25 86 LYS A CA 1
ATOM 687 C C . LYS A 1 86 ? -17.627 11.608 15.318 1.00 91.25 86 LYS A C 1
ATOM 689 O O . LYS A 1 86 ? -16.485 12.067 15.420 1.00 91.25 86 LYS A O 1
ATOM 694 N N . PRO A 1 87 ? -18.674 12.374 14.966 1.00 86.12 87 PRO A N 1
ATOM 695 C CA . PRO A 1 87 ? -18.540 13.810 14.794 1.00 86.12 87 PRO A CA 1
ATOM 696 C C . PRO A 1 87 ? -18.092 14.438 16.116 1.00 86.12 87 PRO A C 1
ATOM 698 O O . PRO A 1 87 ? -18.616 14.116 17.182 1.00 86.12 87 PRO A O 1
ATOM 701 N N . SER A 1 88 ? -17.105 15.330 16.044 1.00 82.44 88 SER A N 1
ATOM 702 C CA . SER A 1 88 ? -16.703 16.131 17.198 1.00 82.44 88 SER A CA 1
ATOM 703 C C . SER A 1 88 ? -17.880 17.015 17.604 1.00 82.44 88 SER A C 1
ATOM 705 O O . SER A 1 88 ? -18.376 17.778 16.770 1.00 82.44 88 SER A O 1
ATOM 707 N N . SER A 1 89 ? -18.351 16.902 18.850 1.00 72.88 89 SER A N 1
ATOM 708 C CA . SER A 1 89 ? -19.342 17.840 19.375 1.00 72.88 89 SER A CA 1
ATOM 709 C C . SER A 1 89 ? -18.684 19.216 19.450 1.00 72.88 89 SER A C 1
ATOM 711 O O . SER A 1 89 ? -17.812 19.443 20.292 1.00 72.88 89 SER A O 1
ATOM 713 N N . LYS A 1 90 ? -19.057 20.106 18.536 1.00 55.59 90 LYS A N 1
ATOM 714 C CA . LYS A 1 90 ? -18.899 21.540 18.763 1.00 55.59 90 LYS A CA 1
ATOM 715 C C . LYS A 1 90 ? -19.998 22.027 19.691 1.00 55.59 90 LYS A C 1
ATOM 717 O O . LYS A 1 90 ? -21.125 21.499 19.565 1.00 55.59 90 LYS A O 1
#

Foldseek 3Di:
DVVVVVVVVVPDDPDCCVCVVVVHDDDDDDDDDPVVVVVVVVVCVVVVPDQDEDEDAPVCVVVVVVCVVVVVDRHYYDYPCPPHPDDDDD

Radius of gyration: 20.75 Å; chains: 1; bounding box: 51×31×39 Å

pLDDT: mean 84.28, std 16.44, range [43.31, 98.44]

Sequence (90 aa):
MERFFLLELQRKHMSYRHLLGGRKLVGGSVIGGMKGTQEMLDFAAKHNVKPKIEVVAIDYVNTTIHGLEKTNVKYRFVIDIENTLKPSSK

Secondary structure (DSSP, 8-state):
-HHHHHHHTT-----THHHHTTT----------HHHHHHHHHHHHHTT----EEEE-GGGHHHHHHHHHTT--SSEEEE-HHHH-PPP--